Protein AF-A0A1B6PLS6-F1 (afdb_monomer_lite)

Radius of gyration: 26.19 Å; chains: 1; bounding box: 64×41×75 Å

Foldseek 3Di:
DDDPDDPPLDPDDDPPWPFDWDWDDDPNDIDTPDGDPDGPDDDDPVCCVVPCLPPLDDDVVLLVLLLVCVVVVHDLVVSLVVVQVVLPHNPSRSHDSVVSVVSSVVSVVVVVVCVVVVVVVVLVVVCVVDVVRDDDFDADPVRHGDDD

Structure (mmCIF, N/CA/C/O backbone):
data_AF-A0A1B6PLS6-F1
#
_entry.id   AF-A0A1B6PLS6-F1
#
loop_
_atom_site.group_PDB
_atom_site.id
_atom_site.type_symbol
_atom_site.label_atom_id
_atom_site.label_alt_id
_atom_site.label_comp_id
_atom_site.label_asym_id
_atom_site.label_entity_id
_atom_site.label_seq_id
_atom_site.pdbx_PDB_ins_code
_atom_site.Cartn_x
_atom_site.Cartn_y
_atom_site.Cartn_z
_atom_site.occupancy
_atom_site.B_iso_or_equiv
_atom_site.auth_seq_id
_atom_site.auth_comp_id
_atom_site.auth_asym_id
_atom_site.auth_atom_id
_atom_site.pdbx_PDB_model_num
ATOM 1 N N . LYS A 1 1 ? 8.571 8.170 24.079 1.00 39.25 1 LYS A N 1
ATOM 2 C CA . LYS A 1 1 ? 9.400 7.358 23.147 1.00 39.25 1 LYS A CA 1
ATOM 3 C C . LYS A 1 1 ? 9.900 8.264 22.025 1.00 39.25 1 LYS A C 1
ATOM 5 O O . LYS A 1 1 ? 9.085 8.710 21.227 1.00 39.25 1 LYS A O 1
ATOM 10 N N . GLY A 1 2 ? 11.194 8.598 22.011 1.00 47.12 2 GLY A N 1
ATOM 11 C CA . GLY A 1 2 ? 11.788 9.436 20.965 1.00 47.12 2 GLY A CA 1
ATOM 12 C C . GLY A 1 2 ? 11.699 8.760 19.596 1.00 47.12 2 GLY A C 1
ATOM 13 O O . GLY A 1 2 ? 11.834 7.539 19.494 1.00 47.12 2 GLY A O 1
ATOM 14 N N . LYS A 1 3 ? 11.424 9.536 18.544 1.00 49.56 3 LYS A N 1
ATOM 15 C CA . LYS A 1 3 ? 11.499 9.041 17.164 1.00 49.56 3 LYS A CA 1
ATOM 16 C C . LYS A 1 3 ? 12.958 8.658 16.902 1.00 49.56 3 LYS A C 1
ATOM 18 O O . LYS A 1 3 ? 13.820 9.528 16.916 1.00 49.56 3 LYS A O 1
ATOM 23 N N . GLY A 1 4 ? 13.223 7.365 16.706 1.00 58.75 4 GLY A N 1
ATOM 24 C CA . GLY A 1 4 ? 14.551 6.877 16.336 1.00 58.75 4 GLY A CA 1
ATOM 25 C C . GLY A 1 4 ? 15.065 7.531 15.044 1.00 58.75 4 GLY A C 1
ATOM 26 O O . GLY A 1 4 ? 14.277 8.127 14.298 1.00 58.75 4 GLY A O 1
ATOM 27 N N . PRO A 1 5 ? 16.375 7.433 14.765 1.00 62.56 5 PRO A N 1
ATOM 28 C CA . PRO A 1 5 ? 16.988 8.081 13.613 1.00 62.56 5 PRO A CA 1
ATOM 29 C C . PRO A 1 5 ? 16.261 7.701 12.318 1.00 62.56 5 PRO A C 1
ATOM 31 O O . PRO A 1 5 ? 15.971 6.529 12.056 1.00 62.56 5 PRO A O 1
ATOM 34 N N . LYS A 1 6 ? 15.933 8.711 11.500 1.00 58.19 6 LYS A N 1
ATOM 35 C CA . LYS A 1 6 ? 15.284 8.503 10.200 1.00 58.19 6 LYS A CA 1
ATOM 36 C C . LYS A 1 6 ? 16.216 7.663 9.322 1.00 58.19 6 LYS A C 1
ATOM 38 O O . LYS A 1 6 ? 17.291 8.114 8.939 1.00 58.19 6 LYS A O 1
ATOM 43 N N . ARG A 1 7 ? 15.796 6.440 8.988 1.00 56.34 7 ARG A N 1
ATOM 44 C CA . ARG A 1 7 ? 16.485 5.564 8.028 1.00 56.34 7 ARG A CA 1
ATOM 45 C C . ARG A 1 7 ? 16.724 6.312 6.705 1.00 56.34 7 ARG A C 1
ATOM 47 O O . ARG A 1 7 ? 15.754 6.673 6.037 1.00 56.34 7 ARG A O 1
ATOM 54 N N . LYS A 1 8 ? 17.987 6.481 6.289 1.00 53.56 8 LYS A N 1
ATOM 55 C CA . LYS A 1 8 ? 18.371 6.978 4.951 1.00 53.56 8 LYS A CA 1
ATOM 56 C C . LYS A 1 8 ? 18.019 5.919 3.896 1.00 53.56 8 LYS A C 1
ATOM 58 O O . LYS A 1 8 ? 18.856 5.115 3.518 1.00 53.56 8 LYS A O 1
ATOM 63 N N . THR A 1 9 ? 16.755 5.849 3.486 1.00 53.88 9 THR A N 1
ATOM 64 C CA . THR A 1 9 ? 16.234 4.769 2.616 1.00 53.88 9 THR A CA 1
ATOM 65 C C . THR A 1 9 ? 15.958 5.201 1.175 1.00 53.88 9 THR A C 1
ATOM 67 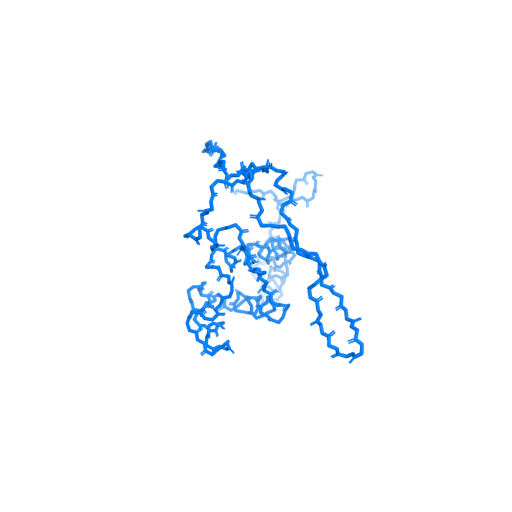O O . THR A 1 9 ? 15.423 4.408 0.416 1.00 53.88 9 THR A O 1
ATOM 70 N N . ASN A 1 10 ? 16.341 6.422 0.780 1.00 53.69 10 ASN A N 1
ATOM 71 C CA . ASN A 1 10 ? 16.003 6.999 -0.531 1.00 53.69 10 ASN A CA 1
ATOM 72 C C . ASN A 1 10 ? 17.101 7.908 -1.125 1.00 53.69 10 ASN A C 1
ATOM 74 O O . ASN A 1 10 ? 16.795 8.797 -1.913 1.00 53.69 10 ASN A O 1
ATOM 78 N N . ILE A 1 11 ? 18.376 7.736 -0.758 1.00 58.69 11 ILE A N 1
ATOM 79 C CA . ILE A 1 11 ? 19.452 8.488 -1.426 1.00 58.69 11 ILE A CA 1
ATOM 80 C C . ILE A 1 11 ? 19.850 7.698 -2.671 1.00 58.69 11 ILE A C 1
ATOM 82 O O . ILE A 1 11 ? 20.613 6.741 -2.597 1.00 58.69 11 ILE A O 1
ATOM 86 N N . GLN A 1 12 ? 19.256 8.066 -3.801 1.00 62.28 12 GLN A N 1
ATOM 87 C CA . GLN A 1 12 ? 19.667 7.610 -5.124 1.00 62.28 12 GLN A CA 1
ATOM 88 C C . GLN A 1 12 ? 20.649 8.652 -5.665 1.00 62.28 12 GLN A C 1
ATOM 90 O O . GLN A 1 12 ? 20.254 9.787 -5.930 1.00 62.28 12 GLN A O 1
ATOM 95 N N . VAL A 1 13 ? 21.928 8.293 -5.780 1.00 69.25 13 VAL A N 1
ATOM 96 C CA . VAL A 1 13 ? 22.930 9.156 -6.417 1.00 69.25 13 VAL A CA 1
ATOM 97 C C . VAL A 1 13 ? 22.814 8.947 -7.922 1.00 69.25 13 VAL A C 1
ATOM 99 O O . VAL A 1 13 ? 22.993 7.833 -8.407 1.00 69.25 13 VAL A O 1
ATOM 102 N N . LYS A 1 14 ? 22.454 10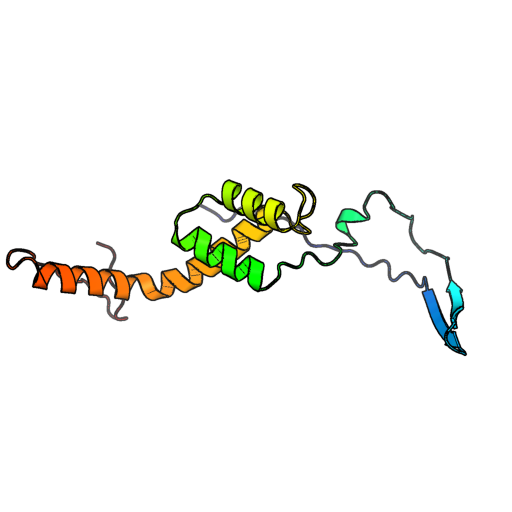.000 -8.658 1.00 73.19 14 LYS A N 1
ATOM 103 C CA . LYS A 1 14 ? 22.391 9.955 -10.121 1.00 73.19 14 LYS A CA 1
ATOM 104 C C . LYS A 1 14 ? 23.798 10.160 -10.682 1.00 73.19 14 LYS A C 1
ATOM 106 O O . LYS A 1 14 ? 24.441 11.147 -10.348 1.00 73.19 14 LYS A O 1
ATOM 111 N N . SER A 1 15 ? 24.243 9.250 -11.543 1.00 77.06 15 SER A N 1
ATOM 112 C CA . SER A 1 15 ? 25.533 9.313 -12.248 1.00 77.06 15 SER A CA 1
ATOM 113 C C . SER A 1 15 ? 25.518 10.235 -13.473 1.00 77.06 15 SER A C 1
ATOM 115 O O . SER A 1 15 ? 26.568 10.484 -14.057 1.00 77.06 15 SER A O 1
ATOM 117 N N . ASN A 1 16 ? 24.339 10.728 -13.883 1.00 80.88 16 ASN A N 1
ATOM 118 C CA . ASN A 1 16 ? 24.137 11.463 -15.139 1.00 80.88 16 ASN A CA 1
ATOM 119 C C . ASN A 1 16 ? 24.744 10.732 -16.356 1.00 80.88 16 ASN A C 1
ATOM 121 O O . ASN A 1 16 ? 25.311 11.362 -17.243 1.00 80.88 16 ASN A O 1
ATOM 125 N N . CYS A 1 17 ? 24.648 9.398 -16.373 1.00 84.12 17 CYS A N 1
ATOM 126 C CA . CYS A 1 17 ? 25.117 8.566 -17.479 1.00 84.12 17 CYS A CA 1
ATOM 127 C C . CYS A 1 17 ? 24.403 8.953 -18.786 1.00 84.12 17 CYS A C 1
ATOM 129 O O . CYS A 1 17 ? 23.178 9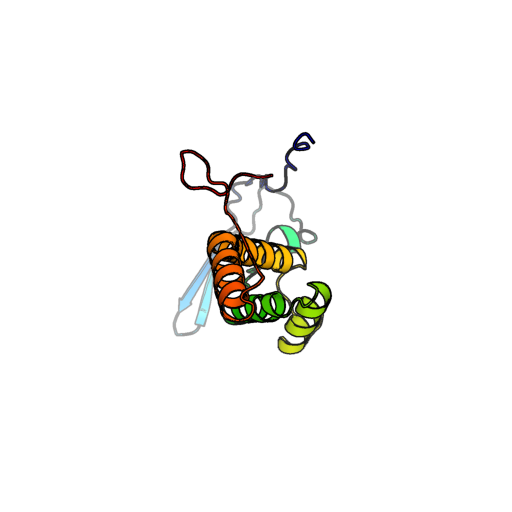.082 -18.793 1.00 84.12 17 CYS A O 1
ATOM 131 N N . LEU A 1 18 ? 25.161 9.105 -19.876 1.00 87.00 18 LEU A N 1
ATOM 132 C CA . LEU A 1 18 ? 24.663 9.546 -21.190 1.00 87.00 18 LEU A CA 1
ATOM 133 C C . LEU A 1 18 ? 24.217 8.396 -22.110 1.00 87.00 18 LEU A C 1
ATOM 135 O O . LEU A 1 18 ? 23.869 8.641 -23.262 1.00 87.00 18 LEU A O 1
ATOM 139 N N . VAL A 1 19 ? 24.200 7.165 -21.590 1.00 90.38 19 VAL A N 1
ATOM 140 C CA . VAL A 1 19 ? 23.751 5.962 -22.305 1.00 90.38 19 VAL A CA 1
ATOM 141 C C . VAL A 1 19 ? 22.376 6.198 -22.941 1.00 90.38 19 VAL A C 1
ATOM 143 O O . VAL A 1 19 ? 21.457 6.716 -22.295 1.00 90.38 19 VAL A O 1
ATOM 146 N N . LEU A 1 20 ? 22.220 5.825 -24.210 1.00 90.00 20 LEU A N 1
ATOM 147 C CA . LEU A 1 20 ? 21.035 6.156 -24.998 1.00 90.00 20 LEU A CA 1
ATOM 148 C C . LEU A 1 20 ? 20.685 5.023 -25.959 1.00 90.00 20 LEU A C 1
ATOM 150 O O . LEU A 1 20 ? 21.516 4.566 -26.732 1.00 90.00 20 LEU A O 1
ATOM 154 N N . MET A 1 21 ? 19.415 4.630 -25.979 1.00 94.44 21 MET A N 1
ATOM 155 C CA . MET A 1 21 ? 18.852 3.819 -27.054 1.00 94.44 21 MET A CA 1
ATOM 156 C C . MET A 1 21 ? 17.658 4.566 -27.639 1.00 94.44 21 MET A C 1
ATOM 158 O O . MET A 1 21 ? 16.652 4.772 -26.961 1.00 94.44 21 MET A O 1
ATOM 162 N N . GLU A 1 22 ? 17.777 4.966 -28.897 1.00 92.69 22 GLU A N 1
ATOM 163 C CA . GLU A 1 22 ? 16.715 5.606 -29.661 1.00 92.69 22 GLU A CA 1
ATOM 164 C C . GLU A 1 22 ? 16.115 4.587 -30.624 1.00 92.69 22 GLU A C 1
ATOM 166 O O . GLU A 1 22 ? 16.818 3.994 -31.447 1.00 92.69 22 GLU A O 1
ATOM 171 N N . VAL A 1 23 ? 14.806 4.379 -30.516 1.00 95.19 23 VAL A N 1
ATOM 172 C CA . VAL A 1 23 ? 14.064 3.442 -31.359 1.00 95.19 23 VAL A CA 1
ATOM 173 C C . VAL A 1 23 ? 12.985 4.217 -32.101 1.00 95.19 23 VAL A C 1
ATOM 175 O O . VAL A 1 23 ? 12.245 4.990 -31.494 1.00 95.19 23 VAL A O 1
ATOM 178 N N . LYS A 1 24 ? 12.889 4.001 -33.412 1.00 94.75 24 LYS A N 1
ATOM 179 C CA . LYS A 1 24 ? 11.907 4.633 -34.293 1.00 94.75 24 LYS A CA 1
ATOM 180 C C . LYS A 1 24 ? 11.123 3.564 -35.036 1.00 94.75 24 LYS A C 1
ATOM 182 O O . LYS A 1 24 ? 11.674 2.539 -35.439 1.00 94.75 24 LYS A O 1
ATOM 187 N N . GLU A 1 25 ? 9.839 3.814 -35.227 1.00 95.38 25 GLU A N 1
ATOM 188 C CA . GLU A 1 25 ? 8.990 2.978 -36.061 1.00 95.38 25 GLU A CA 1
ATOM 189 C C . GLU A 1 25 ? 9.056 3.453 -37.516 1.00 95.38 25 GLU A C 1
ATOM 191 O O . GLU A 1 25 ? 8.797 4.618 -37.821 1.00 95.38 25 GLU A O 1
ATOM 196 N N . GLU A 1 26 ? 9.411 2.547 -38.424 1.00 93.62 26 GLU A N 1
ATOM 197 C CA . GLU A 1 26 ? 9.384 2.782 -39.865 1.00 93.62 26 GLU A CA 1
ATOM 198 C C . GLU A 1 26 ? 8.707 1.605 -40.561 1.00 93.62 26 GLU A C 1
ATOM 200 O O . GLU A 1 26 ? 9.149 0.460 -40.442 1.00 93.62 26 GLU A O 1
ATOM 205 N N . ASN A 1 27 ? 7.639 1.887 -41.313 1.00 91.12 27 ASN A N 1
ATOM 206 C CA . ASN A 1 27 ? 6.858 0.891 -42.054 1.00 91.12 27 ASN A CA 1
ATOM 207 C C . ASN A 1 27 ? 6.364 -0.272 -41.170 1.00 91.12 27 ASN A C 1
ATOM 209 O O . ASN A 1 27 ? 6.478 -1.439 -41.547 1.00 91.12 27 ASN A O 1
ATOM 213 N N . GLY A 1 28 ? 5.870 0.040 -39.965 1.00 91.38 28 GLY A N 1
ATOM 214 C CA . GLY A 1 28 ? 5.372 -0.951 -39.003 1.00 91.38 28 GLY A CA 1
ATOM 215 C C . GLY A 1 28 ? 6.459 -1.821 -38.363 1.00 91.38 28 GLY A C 1
ATOM 216 O O . GLY A 1 28 ? 6.152 -2.820 -37.713 1.00 91.38 28 GLY A O 1
ATOM 217 N N . LYS A 1 29 ? 7.741 -1.486 -38.563 1.00 93.50 29 LYS A N 1
ATOM 218 C CA . LYS A 1 29 ? 8.877 -2.168 -37.938 1.00 93.50 29 LYS A CA 1
ATOM 219 C C . LYS A 1 29 ? 9.621 -1.202 -37.029 1.00 93.50 29 LYS A C 1
ATOM 221 O O . LYS A 1 29 ? 10.024 -0.119 -37.448 1.00 93.50 29 LYS A O 1
ATOM 226 N N . TRP A 1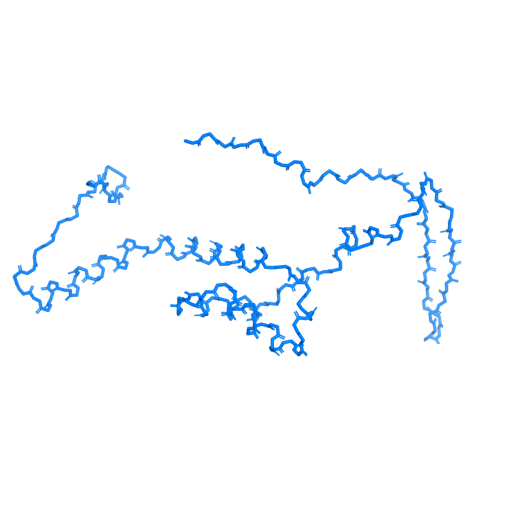 30 ? 9.854 -1.629 -35.796 1.00 95.12 30 TRP A N 1
ATOM 227 C CA . TRP A 1 30 ? 10.703 -0.911 -34.855 1.00 95.12 30 TRP A CA 1
ATOM 228 C C . TRP A 1 30 ? 12.171 -1.121 -35.219 1.00 95.12 30 TRP A C 1
ATOM 230 O O . TRP A 1 30 ? 12.630 -2.258 -35.343 1.00 95.12 30 TRP A O 1
ATOM 240 N N . LYS A 1 31 ? 12.909 -0.025 -35.390 1.00 93.00 31 LYS A N 1
ATOM 241 C CA . LYS A 1 31 ? 14.349 -0.027 -35.653 1.00 93.00 31 LYS A CA 1
ATOM 242 C C . LYS A 1 31 ? 15.068 0.803 -34.603 1.00 93.00 31 LYS A C 1
ATOM 244 O O . LYS A 1 31 ? 14.601 1.875 -34.227 1.00 93.00 31 LYS A O 1
ATOM 249 N N . VAL A 1 32 ? 16.228 0.328 -34.168 1.00 93.88 32 VAL A N 1
ATOM 250 C CA . VAL A 1 32 ? 17.147 1.118 -33.343 1.00 93.88 32 VAL A CA 1
ATOM 251 C C . VAL A 1 32 ? 17.891 2.080 -34.268 1.00 93.88 32 VAL A C 1
ATOM 253 O O . VAL A 1 32 ? 18.564 1.635 -35.194 1.00 93.88 32 VAL A O 1
ATOM 256 N N . VAL A 1 33 ? 17.730 3.385 -34.053 1.00 93.44 33 VAL A N 1
ATOM 257 C CA . VAL A 1 33 ? 18.321 4.443 -34.897 1.00 93.44 33 VAL A CA 1
ATOM 258 C C . VAL A 1 33 ? 19.606 4.986 -34.281 1.00 93.44 33 VAL A C 1
ATOM 260 O O . VAL A 1 33 ? 20.530 5.360 -34.998 1.00 93.44 33 VAL A O 1
ATOM 263 N N . ARG A 1 34 ? 19.693 4.980 -32.948 1.00 92.00 34 ARG A N 1
ATOM 264 C CA . ARG A 1 34 ? 20.891 5.371 -32.207 1.00 92.00 34 ARG A CA 1
ATOM 265 C C . ARG A 1 34 ? 21.067 4.464 -31.002 1.00 92.00 34 ARG A C 1
ATOM 267 O O . ARG A 1 34 ? 20.110 4.202 -30.277 1.00 92.00 34 ARG A O 1
ATOM 274 N N . LEU A 1 35 ? 22.293 4.001 -30.795 1.00 92.31 35 LEU A N 1
ATOM 275 C CA . LEU A 1 35 ? 22.660 3.180 -29.652 1.00 92.31 35 LEU A CA 1
ATOM 276 C C . LEU A 1 35 ? 24.013 3.643 -29.119 1.00 92.31 35 LEU A C 1
ATOM 278 O O . LEU A 1 35 ? 25.022 3.529 -29.805 1.00 92.31 35 LEU A O 1
ATOM 282 N N . ASP A 1 36 ? 24.001 4.165 -27.903 1.00 90.12 36 ASP A N 1
ATOM 283 C CA . ASP A 1 36 ? 25.175 4.493 -27.112 1.00 90.12 36 ASP A CA 1
ATOM 284 C C . ASP A 1 36 ? 25.166 3.588 -25.879 1.00 90.12 36 ASP A C 1
ATOM 286 O O . ASP A 1 36 ? 24.203 3.606 -25.108 1.00 90.12 36 ASP A O 1
ATOM 290 N N . LEU A 1 37 ? 26.196 2.751 -25.756 1.00 89.19 37 LEU A N 1
ATOM 291 C CA . LEU A 1 37 ? 26.378 1.782 -24.673 1.00 89.19 37 LEU A CA 1
ATOM 292 C C . LEU A 1 37 ? 27.505 2.193 -23.720 1.00 89.19 37 LEU A C 1
ATOM 294 O O . LEU A 1 37 ? 27.843 1.415 -22.828 1.00 89.19 37 LEU A O 1
ATOM 298 N N . ASP A 1 38 ? 28.112 3.367 -23.915 1.00 90.31 38 ASP A N 1
ATOM 299 C CA . ASP A 1 38 ? 29.190 3.815 -23.048 1.00 90.31 38 ASP A CA 1
ATOM 300 C C . ASP A 1 38 ? 28.630 4.301 -21.706 1.00 90.31 38 ASP A C 1
ATOM 302 O O . ASP A 1 38 ? 27.687 5.099 -21.623 1.00 90.31 38 ASP A O 1
ATOM 306 N N . HIS A 1 39 ? 29.203 3.776 -20.629 1.00 87.31 39 HIS A N 1
ATOM 307 C CA . HIS A 1 39 ? 28.754 4.033 -19.271 1.00 87.31 39 HIS A CA 1
ATOM 308 C C . HIS A 1 39 ? 29.858 4.719 -18.478 1.00 87.31 39 HIS A C 1
ATOM 310 O O . HIS A 1 39 ? 30.982 4.239 -18.400 1.00 87.31 39 HIS A O 1
ATOM 316 N N . ASN A 1 40 ? 29.509 5.796 -17.774 1.00 88.69 40 ASN A N 1
ATOM 317 C CA . ASN A 1 40 ? 30.432 6.482 -16.866 1.00 88.69 40 ASN A CA 1
ATOM 318 C C . ASN A 1 40 ? 30.487 5.853 -15.456 1.00 88.69 40 ASN A C 1
ATOM 320 O O . ASN A 1 40 ? 30.981 6.472 -14.514 1.00 88.69 40 ASN A O 1
ATOM 324 N N . HIS A 1 41 ? 29.938 4.648 -15.289 1.00 84.25 41 HIS A N 1
ATOM 325 C CA . HIS A 1 41 ? 29.894 3.904 -14.035 1.00 84.25 41 HIS A CA 1
ATOM 326 C C . HIS A 1 41 ? 29.864 2.394 -14.296 1.00 84.25 41 HIS A C 1
ATOM 328 O O . HIS A 1 41 ? 29.439 1.941 -15.357 1.00 84.25 41 HIS A O 1
ATOM 334 N N . GLU A 1 42 ? 30.244 1.604 -13.294 1.00 82.69 42 GLU A N 1
ATOM 335 C CA . GLU A 1 42 ? 30.170 0.145 -13.370 1.00 82.69 42 GLU A CA 1
ATOM 336 C C . GLU A 1 42 ? 28.710 -0.345 -13.453 1.00 82.69 42 GLU A C 1
ATOM 338 O O . GLU A 1 42 ? 27.790 0.242 -12.864 1.00 82.69 42 GLU A O 1
ATOM 343 N N . LEU A 1 43 ? 28.482 -1.419 -14.211 1.00 81.12 43 LEU A N 1
ATOM 344 C CA . LEU A 1 43 ? 27.169 -2.041 -14.355 1.00 81.12 43 LEU A CA 1
ATOM 345 C C . LEU A 1 43 ? 26.896 -2.962 -13.163 1.00 81.12 43 LEU A C 1
ATOM 347 O O . LEU A 1 43 ? 27.670 -3.867 -12.880 1.00 81.12 43 LEU A O 1
ATOM 351 N N . SER A 1 44 ? 25.759 -2.772 -12.489 1.00 71.88 44 SER A N 1
ATOM 352 C CA . SER A 1 44 ? 25.331 -3.615 -11.362 1.00 71.88 44 SER A CA 1
ATOM 353 C C . SER A 1 44 ? 24.032 -4.368 -11.696 1.00 71.88 44 SER A C 1
ATOM 355 O O . SER A 1 44 ? 22.941 -3.943 -11.294 1.00 71.88 44 SER A O 1
ATOM 357 N N . PRO A 1 45 ? 24.106 -5.472 -12.465 1.00 66.88 45 PRO A N 1
ATOM 358 C CA . PRO A 1 45 ? 22.932 -6.263 -12.842 1.00 66.88 45 PRO A CA 1
ATOM 359 C C . PRO A 1 45 ? 22.245 -6.925 -11.636 1.00 66.88 45 PRO A C 1
ATOM 361 O O . PRO A 1 45 ? 21.020 -7.063 -11.631 1.00 66.88 45 PRO A O 1
ATOM 364 N N . ASP A 1 46 ? 22.986 -7.239 -10.571 1.00 61.22 46 ASP A N 1
ATOM 365 C CA . ASP A 1 46 ? 22.447 -7.886 -9.365 1.00 61.22 46 ASP A CA 1
ATOM 366 C C . ASP A 1 46 ? 21.500 -6.980 -8.565 1.00 61.22 46 ASP A C 1
ATOM 368 O O . ASP A 1 46 ? 20.598 -7.449 -7.864 1.00 61.22 46 ASP A O 1
ATOM 372 N N . ASN A 1 47 ? 21.644 -5.657 -8.704 1.00 56.31 47 ASN A N 1
ATOM 373 C CA . ASN A 1 47 ? 20.827 -4.681 -7.985 1.00 56.31 47 ASN A CA 1
ATOM 374 C C . ASN A 1 47 ? 19.595 -4.209 -8.783 1.00 56.31 47 ASN A C 1
ATOM 376 O O . ASN A 1 47 ? 18.881 -3.284 -8.369 1.00 56.31 47 ASN A O 1
ATOM 380 N N . ARG A 1 48 ? 19.302 -4.866 -9.918 1.00 52.41 48 ARG A N 1
ATOM 381 C CA . ARG A 1 48 ? 18.201 -4.513 -10.831 1.00 52.41 48 ARG A CA 1
ATOM 382 C C . ARG A 1 48 ? 16.850 -4.439 -10.116 1.00 52.41 48 ARG A C 1
ATOM 384 O O . ARG A 1 48 ? 16.080 -3.518 -10.365 1.00 52.41 48 ARG A O 1
ATOM 391 N N . ASN A 1 49 ? 16.610 -5.333 -9.156 1.00 51.81 49 ASN A N 1
ATOM 392 C CA . ASN A 1 49 ? 15.361 -5.403 -8.386 1.00 51.81 49 ASN A CA 1
ATOM 393 C C . ASN A 1 49 ? 15.163 -4.241 -7.389 1.00 51.81 49 ASN A C 1
ATOM 395 O O . ASN A 1 49 ? 14.045 -4.030 -6.906 1.00 51.81 49 ASN A O 1
ATOM 399 N N . GLN A 1 50 ? 16.225 -3.503 -7.039 1.00 53.66 50 GLN A N 1
ATOM 400 C CA . GLN A 1 50 ? 16.138 -2.343 -6.143 1.00 53.66 50 GLN A CA 1
ATOM 401 C C . GLN A 1 50 ? 15.938 -1.032 -6.909 1.00 53.66 50 GLN A C 1
ATOM 403 O O . GLN A 1 50 ? 15.118 -0.214 -6.488 1.00 53.66 50 GLN A O 1
ATOM 408 N N . LEU A 1 51 ? 16.658 -0.855 -8.023 1.00 51.84 51 LEU A N 1
ATOM 409 C CA . LEU A 1 51 ? 16.695 0.389 -8.805 1.00 51.84 51 LEU A CA 1
ATOM 410 C C . LEU A 1 51 ? 15.584 0.441 -9.857 1.00 51.84 51 LEU A C 1
ATOM 412 O O . LEU A 1 51 ? 14.841 1.418 -9.943 1.00 51.84 51 LEU A O 1
ATOM 416 N N . PHE A 1 52 ? 15.381 -0.660 -10.580 1.00 50.56 52 PHE A N 1
ATOM 417 C CA . PHE A 1 52 ? 14.224 -0.849 -11.443 1.00 50.56 52 PHE A CA 1
ATOM 418 C C . PHE A 1 52 ? 13.143 -1.508 -10.607 1.00 50.56 52 PHE A C 1
ATOM 420 O O . PHE A 1 52 ? 12.819 -2.685 -10.752 1.00 50.56 52 PHE A O 1
ATOM 427 N N . SER A 1 53 ? 12.581 -0.727 -9.687 1.00 51.22 53 SER A N 1
ATOM 428 C CA . SER A 1 53 ? 11.299 -1.044 -9.075 1.00 51.22 53 SER A CA 1
ATOM 429 C C . SER A 1 53 ? 10.236 -1.006 -10.178 1.00 51.22 53 SER A C 1
ATOM 431 O O . SER A 1 53 ? 9.449 -0.061 -10.239 1.00 51.22 53 SER A O 1
ATOM 433 N N . GLY A 1 54 ? 10.239 -2.016 -11.059 1.00 51.44 54 GLY A N 1
ATOM 434 C CA . GLY A 1 54 ? 9.174 -2.302 -12.007 1.00 51.44 54 GLY A CA 1
ATOM 435 C C . GLY A 1 54 ? 7.870 -2.097 -11.265 1.00 51.44 54 GLY A C 1
ATOM 436 O O . GLY A 1 54 ? 7.734 -2.570 -10.136 1.00 51.44 54 GLY A O 1
ATOM 437 N N . ARG A 1 55 ? 7.038 -1.219 -11.832 1.00 53.66 55 ARG A N 1
ATOM 438 C CA . ARG A 1 55 ? 5.895 -0.559 -11.197 1.00 53.66 55 ARG A CA 1
ATOM 439 C C . ARG A 1 55 ? 5.338 -1.426 -10.056 1.00 53.66 55 ARG A C 1
ATOM 441 O O . ARG A 1 55 ? 4.675 -2.427 -10.300 1.00 53.66 55 ARG A O 1
ATOM 448 N N . LYS A 1 56 ? 5.630 -1.066 -8.802 1.00 60.16 56 LYS A N 1
ATOM 449 C CA . LYS A 1 56 ? 5.003 -1.686 -7.622 1.00 60.16 56 LYS A CA 1
ATOM 450 C C . LYS A 1 56 ? 3.578 -1.151 -7.540 1.00 60.16 56 LYS A C 1
ATOM 452 O O . LYS A 1 56 ? 3.277 -0.327 -6.678 1.00 60.16 56 LYS A O 1
ATOM 457 N N . TYR A 1 57 ? 2.743 -1.501 -8.515 1.00 68.75 57 TYR A N 1
ATOM 458 C CA . TYR A 1 57 ? 1.381 -1.003 -8.603 1.00 68.75 57 TYR A CA 1
ATOM 459 C C . TYR A 1 57 ? 0.451 -1.981 -7.903 1.00 68.75 57 TYR A C 1
ATOM 461 O O . TYR A 1 57 ? 0.474 -3.183 -8.144 1.00 68.75 57 TYR A O 1
ATOM 469 N N . MET A 1 58 ? -0.353 -1.432 -7.006 1.00 82.19 58 MET A N 1
ATOM 470 C CA . MET A 1 58 ? -1.541 -2.089 -6.500 1.00 82.19 58 MET A CA 1
ATOM 471 C C . MET A 1 58 ? -2.713 -1.475 -7.249 1.00 82.19 58 MET A C 1
ATOM 473 O O . MET A 1 58 ? -2.875 -0.251 -7.243 1.00 82.19 58 MET A O 1
ATOM 477 N N . THR A 1 59 ? -3.478 -2.315 -7.929 1.00 85.44 59 THR A N 1
ATOM 478 C CA . THR A 1 59 ? -4.683 -1.893 -8.644 1.00 85.44 59 THR A CA 1
ATOM 479 C C . THR A 1 59 ? -5.740 -1.403 -7.665 1.00 85.44 59 THR A C 1
ATOM 481 O O . THR A 1 59 ? -5.748 -1.782 -6.491 1.00 85.44 59 THR A O 1
ATOM 484 N N . ASP A 1 60 ? -6.658 -0.567 -8.139 1.00 86.12 60 ASP A N 1
ATOM 485 C CA . ASP A 1 60 ? -7.723 -0.042 -7.283 1.00 86.12 60 ASP A CA 1
ATOM 486 C C . ASP A 1 60 ? -8.672 -1.146 -6.800 1.00 86.12 60 ASP A C 1
ATOM 488 O O . ASP A 1 60 ? -9.144 -1.093 -5.667 1.00 86.12 60 ASP A O 1
ATOM 492 N N . MET A 1 61 ? -8.840 -2.214 -7.587 1.00 87.50 61 MET A N 1
ATOM 493 C CA . MET A 1 61 ? -9.558 -3.420 -7.167 1.00 87.50 61 MET A CA 1
ATOM 494 C C . MET A 1 61 ? -8.875 -4.115 -5.977 1.00 87.50 61 MET A C 1
ATOM 496 O O . MET A 1 61 ? -9.538 -4.465 -5.004 1.00 87.50 61 MET A O 1
ATOM 500 N N . GLU A 1 62 ? -7.547 -4.265 -5.999 1.00 89.12 62 GLU A N 1
ATOM 501 C CA . GLU A 1 62 ? -6.800 -4.843 -4.871 1.00 89.12 62 GLU A CA 1
ATOM 502 C C . GLU A 1 62 ? -6.884 -3.955 -3.621 1.00 89.12 62 GLU A C 1
ATOM 504 O O . GLU A 1 62 ? -7.042 -4.468 -2.512 1.00 89.12 62 GLU A O 1
ATOM 509 N N . LYS A 1 63 ? -6.849 -2.623 -3.776 1.00 90.56 63 LYS A N 1
ATOM 510 C CA . LYS A 1 63 ? -7.055 -1.684 -2.657 1.00 90.56 63 LYS A CA 1
ATOM 511 C C . LYS A 1 63 ? -8.461 -1.806 -2.069 1.00 90.56 63 LYS A C 1
ATOM 513 O O . LYS A 1 63 ? -8.605 -1.852 -0.846 1.00 90.56 63 LYS A O 1
ATOM 518 N N . ALA A 1 64 ? -9.485 -1.890 -2.921 1.00 91.56 64 ALA A N 1
ATOM 519 C CA . ALA A 1 64 ? -10.866 -2.100 -2.497 1.00 91.56 64 ALA A CA 1
ATOM 520 C C . ALA A 1 64 ? -11.007 -3.425 -1.735 1.00 91.56 64 ALA A C 1
ATOM 522 O O . ALA A 1 64 ? -11.613 -3.468 -0.666 1.00 91.56 64 ALA A O 1
ATOM 523 N N . MET A 1 65 ? -10.349 -4.483 -2.210 1.00 92.88 65 MET A N 1
ATOM 524 C CA . MET A 1 65 ? -10.351 -5.771 -1.526 1.00 92.88 65 MET A CA 1
ATOM 525 C C . MET A 1 65 ? -9.660 -5.710 -0.160 1.00 92.88 65 MET A C 1
ATOM 527 O O . MET A 1 65 ? -10.192 -6.230 0.821 1.00 92.88 65 MET A O 1
ATOM 531 N N . ILE A 1 66 ? -8.520 -5.020 -0.050 1.00 92.88 66 ILE A N 1
ATOM 532 C CA . ILE A 1 66 ? -7.859 -4.783 1.244 1.00 92.88 66 ILE A CA 1
ATOM 533 C C . ILE A 1 66 ? -8.788 -4.025 2.198 1.00 92.88 66 ILE A C 1
ATOM 535 O O . ILE A 1 66 ? -8.827 -4.360 3.382 1.00 92.88 66 ILE A O 1
ATOM 539 N N . ARG A 1 67 ? -9.557 -3.041 1.709 1.00 93.00 67 ARG A N 1
ATOM 540 C CA . ARG A 1 67 ? -10.547 -2.304 2.513 1.00 93.00 67 ARG A CA 1
ATOM 541 C C . ARG A 1 67 ? -11.609 -3.240 3.083 1.00 93.00 67 ARG A C 1
ATOM 543 O O . ARG A 1 67 ? -11.817 -3.234 4.296 1.00 93.00 67 ARG A O 1
ATOM 550 N N . THR A 1 68 ? -12.204 -4.085 2.245 1.00 93.75 68 THR A N 1
ATOM 551 C CA . THR A 1 68 ? -13.216 -5.065 2.664 1.00 93.75 68 THR A CA 1
ATOM 552 C C . THR A 1 68 ? -12.652 -6.070 3.665 1.00 93.75 68 THR A C 1
ATOM 554 O O . THR A 1 68 ? -13.236 -6.288 4.726 1.00 93.75 68 THR A O 1
ATOM 557 N N . LEU A 1 69 ? -11.482 -6.647 3.382 1.00 94.12 69 LEU A N 1
ATOM 558 C CA . LEU A 1 69 ? -10.834 -7.605 4.280 1.00 94.12 69 LEU A CA 1
ATOM 559 C C . LEU A 1 69 ? -10.456 -6.959 5.621 1.00 94.12 69 LEU A C 1
ATOM 561 O O . LEU A 1 69 ? -10.538 -7.604 6.663 1.00 94.12 69 LEU A O 1
ATOM 565 N N . ASN A 1 70 ? -10.066 -5.681 5.618 1.00 92.06 70 ASN A N 1
ATOM 566 C CA . ASN A 1 70 ? -9.728 -4.956 6.840 1.00 92.06 70 ASN A CA 1
ATOM 567 C C . ASN A 1 70 ? -10.970 -4.665 7.687 1.00 92.06 70 ASN A C 1
ATOM 569 O O . ASN A 1 70 ? -10.892 -4.794 8.905 1.00 92.06 70 ASN A O 1
ATOM 573 N N . GLY A 1 71 ? -12.101 -4.335 7.053 1.00 87.75 71 GLY A N 1
ATOM 574 C CA . GLY A 1 71 ? -13.393 -4.188 7.732 1.00 87.75 71 GLY A CA 1
ATOM 575 C C . GLY A 1 71 ? -13.908 -5.488 8.361 1.00 87.75 71 GLY A C 1
ATOM 576 O O . GLY A 1 71 ? -14.632 -5.436 9.343 1.00 87.75 71 GLY A O 1
ATOM 577 N N . ASN A 1 72 ? -13.477 -6.646 7.848 1.00 90.38 72 ASN A N 1
ATOM 578 C CA . ASN A 1 72 ? -13.765 -7.971 8.412 1.00 90.38 72 ASN A CA 1
ATOM 579 C C . ASN A 1 72 ? -12.666 -8.472 9.371 1.00 90.38 72 ASN A C 1
ATOM 581 O O . ASN A 1 72 ? -12.555 -9.668 9.630 1.00 90.38 72 ASN A O 1
ATOM 585 N N . ASN A 1 73 ? -11.798 -7.579 9.859 1.00 88.69 73 ASN A N 1
ATOM 586 C CA . ASN A 1 73 ? -10.719 -7.888 10.802 1.00 88.69 73 ASN A CA 1
ATOM 587 C C . ASN A 1 73 ? -9.745 -8.990 10.330 1.00 88.69 73 ASN A C 1
ATOM 589 O O . ASN A 1 73 ? -9.048 -9.605 11.141 1.00 88.69 73 ASN A O 1
ATOM 593 N N . ILE A 1 74 ? -9.630 -9.213 9.017 1.00 92.44 74 ILE A N 1
ATOM 594 C CA . ILE A 1 74 ? -8.745 -10.239 8.468 1.00 92.44 74 ILE A CA 1
ATOM 595 C C . ILE A 1 74 ? -7.275 -9.828 8.683 1.00 92.44 74 ILE A C 1
ATOM 597 O O . ILE A 1 74 ? -6.880 -8.700 8.369 1.00 92.44 74 ILE A O 1
ATOM 601 N N . PRO A 1 75 ? -6.408 -10.720 9.198 1.00 91.81 75 PRO A N 1
ATOM 602 C CA . PRO A 1 75 ? -4.992 -10.414 9.363 1.00 91.81 75 PRO A CA 1
ATOM 603 C C . PRO A 1 75 ? -4.296 -10.150 8.024 1.00 91.81 75 PRO A C 1
ATOM 605 O O . PRO A 1 75 ? -4.545 -10.830 7.030 1.00 91.81 75 PRO A O 1
ATOM 608 N N . THR A 1 76 ? -3.317 -9.240 8.010 1.00 90.06 76 THR A N 1
ATOM 609 C CA . THR A 1 76 ? -2.567 -8.881 6.791 1.00 90.06 76 THR A CA 1
ATOM 610 C C . THR A 1 76 ? -1.908 -10.080 6.101 1.00 90.06 76 THR A C 1
ATOM 612 O O . THR A 1 76 ? -1.827 -10.103 4.878 1.00 90.06 76 THR A O 1
ATOM 615 N N . ARG A 1 77 ? -1.480 -11.100 6.857 1.00 89.94 77 ARG A N 1
ATOM 616 C CA . ARG A 1 77 ? -0.919 -12.336 6.283 1.00 89.94 77 ARG A CA 1
ATOM 617 C C . ARG A 1 77 ? -1.936 -13.072 5.395 1.00 89.94 77 ARG A C 1
ATOM 619 O O . ARG A 1 77 ? -1.588 -13.511 4.307 1.00 89.94 77 ARG A O 1
ATOM 626 N N . ASN A 1 78 ? -3.196 -13.135 5.833 1.00 91.19 78 ASN A N 1
ATOM 627 C CA . ASN A 1 78 ? -4.272 -13.805 5.110 1.00 91.19 78 ASN A CA 1
ATOM 628 C C . ASN A 1 78 ? -4.693 -12.962 3.900 1.00 91.19 78 ASN A C 1
ATOM 630 O O . ASN A 1 78 ? -4.921 -13.509 2.830 1.00 91.19 78 ASN A O 1
ATOM 634 N N . MET A 1 79 ? -4.712 -11.630 4.035 1.00 92.06 79 MET A N 1
ATOM 635 C CA . MET A 1 79 ? -4.954 -10.725 2.902 1.00 92.06 79 MET A CA 1
ATOM 636 C C . MET A 1 79 ? -3.945 -10.946 1.774 1.00 92.06 79 MET A C 1
ATOM 638 O O . MET A 1 79 ? -4.330 -11.009 0.615 1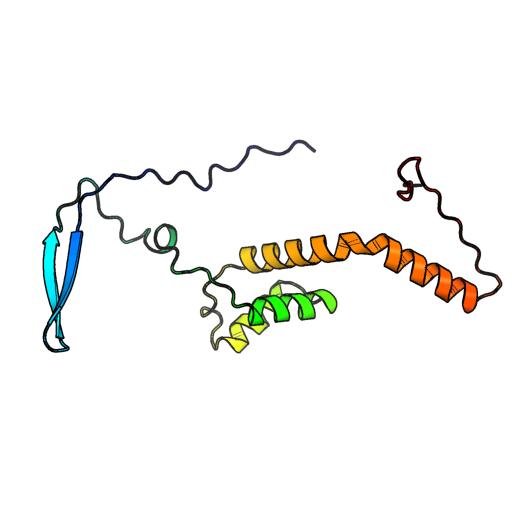.00 92.06 79 MET A O 1
ATOM 642 N N . ILE A 1 80 ? -2.659 -11.088 2.108 1.00 89.56 80 ILE A N 1
ATOM 643 C CA . ILE A 1 80 ? -1.605 -11.344 1.118 1.00 89.56 80 ILE A CA 1
ATOM 644 C C . ILE A 1 80 ? -1.829 -12.685 0.430 1.00 89.56 80 ILE A C 1
ATOM 646 O O . ILE A 1 80 ? -1.780 -12.730 -0.791 1.00 89.56 80 ILE A O 1
ATOM 650 N N . ALA A 1 81 ? -2.131 -13.744 1.185 1.00 89.19 81 ALA A N 1
ATOM 651 C CA . ALA A 1 81 ? -2.425 -15.053 0.607 1.00 89.19 81 ALA A CA 1
ATOM 652 C C . ALA A 1 81 ? -3.606 -14.996 -0.379 1.00 89.19 81 ALA A C 1
ATOM 654 O O . ALA A 1 81 ? -3.514 -15.547 -1.473 1.00 89.19 81 ALA A O 1
ATOM 655 N N . ILE A 1 82 ? -4.676 -14.272 -0.032 1.00 89.56 82 ILE A N 1
ATOM 656 C CA . ILE A 1 82 ? -5.846 -14.076 -0.902 1.00 89.56 82 ILE A CA 1
ATOM 657 C C . ILE A 1 82 ? -5.467 -13.300 -2.171 1.00 89.56 82 ILE A C 1
ATOM 659 O O . ILE A 1 82 ? -5.797 -13.728 -3.273 1.00 89.56 82 ILE A O 1
ATOM 663 N N . LEU A 1 83 ? -4.745 -12.184 -2.040 1.00 89.62 83 LEU A N 1
ATOM 664 C CA . LEU A 1 83 ? -4.310 -11.377 -3.187 1.00 89.62 83 LEU A CA 1
ATOM 665 C C . LEU A 1 83 ? -3.367 -12.163 -4.110 1.00 89.62 83 LEU A C 1
ATOM 667 O O . LEU A 1 83 ? -3.509 -12.113 -5.329 1.00 89.62 83 LEU A O 1
ATOM 671 N N . SER A 1 84 ? -2.432 -12.918 -3.534 1.00 87.56 84 SER A N 1
ATOM 672 C CA . SER A 1 84 ? -1.543 -13.826 -4.260 1.00 87.56 84 SER A CA 1
ATOM 673 C C . SER A 1 84 ? -2.320 -14.896 -5.023 1.00 87.56 84 SER A C 1
ATOM 675 O O . SER A 1 84 ? -2.041 -15.137 -6.197 1.00 87.56 84 SER A O 1
ATOM 677 N N . TYR A 1 85 ? -3.312 -15.513 -4.375 1.00 87.69 85 TYR A N 1
ATOM 678 C CA . TYR A 1 85 ? -4.169 -16.516 -4.999 1.00 87.69 85 TYR A CA 1
ATOM 679 C C . TYR A 1 85 ? -4.935 -15.935 -6.194 1.00 87.69 85 TYR A C 1
ATOM 681 O O . TYR A 1 85 ? -4.899 -16.505 -7.279 1.00 87.69 85 TYR A O 1
ATOM 689 N N . LEU A 1 86 ? -5.538 -14.752 -6.038 1.00 85.50 86 LEU A N 1
ATOM 690 C CA . LEU A 1 86 ? -6.267 -14.075 -7.119 1.00 85.50 86 LEU A CA 1
ATOM 691 C C . LEU A 1 86 ? -5.383 -13.670 -8.303 1.00 85.50 86 LEU A C 1
ATOM 693 O O . LEU A 1 86 ? -5.860 -13.594 -9.432 1.00 85.50 86 LEU A O 1
ATOM 697 N N . ARG A 1 87 ? -4.097 -13.405 -8.063 1.00 82.56 87 ARG A N 1
ATOM 698 C CA . ARG A 1 87 ? -3.110 -13.128 -9.117 1.00 82.56 87 ARG A CA 1
ATOM 699 C C . ARG A 1 87 ? -2.536 -14.392 -9.764 1.00 82.56 87 ARG A C 1
ATOM 701 O O . ARG A 1 87 ? -1.805 -14.273 -10.740 1.00 82.56 87 ARG A O 1
ATOM 708 N N . GLY A 1 88 ? -2.853 -15.577 -9.242 1.00 78.56 88 GLY A N 1
ATOM 709 C CA . GLY A 1 88 ? -2.435 -16.861 -9.803 1.00 78.56 88 GLY A CA 1
ATOM 710 C C . GLY A 1 88 ? -1.053 -17.359 -9.361 1.00 78.56 88 GLY A C 1
ATOM 711 O O . GLY A 1 88 ? -0.615 -18.392 -9.857 1.00 78.56 88 GLY A O 1
ATOM 712 N N . ASN A 1 89 ? -0.350 -16.677 -8.442 1.00 71.06 89 ASN A N 1
ATOM 713 C CA . ASN A 1 89 ? 0.874 -17.208 -7.819 1.00 71.06 89 ASN A CA 1
ATOM 714 C C . ASN A 1 89 ? 1.215 -16.485 -6.499 1.00 71.06 89 ASN A C 1
ATOM 716 O O . ASN A 1 89 ? 1.037 -15.276 -6.350 1.00 71.06 89 ASN A O 1
ATOM 720 N N . VAL A 1 90 ? 1.818 -17.212 -5.557 1.00 60.91 90 VAL A N 1
ATOM 721 C CA . VAL A 1 90 ? 2.391 -16.688 -4.306 1.00 60.91 90 VAL A CA 1
ATOM 722 C C . VAL A 1 90 ? 3.495 -15.653 -4.565 1.00 60.91 90 VAL A C 1
ATOM 724 O O . VAL A 1 90 ? 3.626 -14.695 -3.805 1.00 60.91 90 VAL A O 1
ATOM 727 N N . THR A 1 91 ? 4.233 -15.783 -5.673 1.00 64.00 91 THR A N 1
ATOM 728 C CA . THR A 1 91 ? 5.254 -14.816 -6.121 1.00 64.00 91 THR A CA 1
ATOM 729 C C . THR A 1 91 ? 4.733 -13.763 -7.105 1.00 64.00 91 THR A C 1
ATOM 731 O O . THR A 1 91 ? 5.490 -12.873 -7.483 1.00 64.00 91 THR A O 1
ATOM 734 N N . ALA A 1 92 ? 3.454 -13.811 -7.506 1.00 64.50 92 ALA A N 1
ATOM 735 C CA . ALA A 1 92 ? 2.908 -12.918 -8.538 1.00 64.50 92 ALA A CA 1
ATOM 736 C C . ALA A 1 92 ? 2.659 -11.482 -8.061 1.00 64.50 92 ALA A C 1
ATOM 738 O O . ALA A 1 92 ? 2.377 -10.613 -8.886 1.00 64.50 92 ALA A O 1
ATOM 739 N N . LEU A 1 93 ? 2.727 -11.201 -6.756 1.00 73.06 93 LEU A N 1
ATOM 740 C CA . LEU A 1 93 ? 2.474 -9.844 -6.282 1.00 73.06 93 LEU A CA 1
ATOM 741 C C . LEU A 1 93 ? 3.661 -8.935 -6.630 1.00 73.06 93 LEU A C 1
ATOM 743 O O . LEU A 1 93 ? 4.765 -9.151 -6.125 1.00 73.06 93 LEU A O 1
ATOM 747 N N . PRO A 1 94 ? 3.444 -7.846 -7.393 1.00 73.25 94 PRO A N 1
ATOM 748 C CA . PRO A 1 94 ? 4.503 -6.891 -7.709 1.00 73.25 94 PRO A CA 1
ATOM 749 C C . PRO A 1 94 ? 4.879 -6.023 -6.495 1.00 73.25 94 PRO A C 1
ATOM 751 O O . PRO A 1 94 ? 5.679 -5.098 -6.610 1.00 73.25 94 PRO A O 1
ATOM 754 N N . TYR A 1 95 ? 4.297 -6.274 -5.317 1.00 76.44 95 TYR A N 1
ATOM 755 C CA . TYR A 1 95 ? 4.479 -5.491 -4.103 1.00 76.44 95 TYR A CA 1
ATOM 756 C C . TYR A 1 95 ? 4.704 -6.373 -2.868 1.00 76.44 95 TYR A C 1
ATOM 758 O O . TYR A 1 95 ? 4.147 -7.453 -2.708 1.00 76.44 95 TYR A O 1
ATOM 766 N N . LYS A 1 96 ? 5.532 -5.874 -1.945 1.00 80.94 96 LYS A N 1
ATOM 767 C CA . LYS A 1 96 ? 5.857 -6.538 -0.670 1.00 80.94 96 LYS A CA 1
ATOM 768 C C . LYS A 1 96 ? 4.725 -6.406 0.356 1.00 80.94 96 LYS A C 1
ATOM 770 O O . LYS A 1 96 ? 3.971 -5.435 0.328 1.00 80.94 96 LYS A O 1
ATOM 775 N N . THR A 1 97 ? 4.736 -7.261 1.383 1.00 84.00 97 THR A N 1
ATOM 776 C CA . THR A 1 97 ? 3.875 -7.189 2.588 1.00 84.00 97 THR A CA 1
ATOM 777 C C . THR A 1 97 ? 3.752 -5.780 3.172 1.00 84.00 97 THR A C 1
ATOM 779 O O . THR A 1 97 ? 2.677 -5.359 3.600 1.00 84.00 97 THR A O 1
ATOM 782 N N . LYS A 1 98 ? 4.848 -5.008 3.149 1.00 84.88 98 LYS A N 1
ATOM 783 C CA . LYS A 1 98 ? 4.870 -3.630 3.653 1.00 84.88 98 LYS A CA 1
ATOM 784 C C . LYS A 1 98 ? 3.891 -2.707 2.919 1.00 84.88 98 LYS A C 1
ATOM 786 O O . LYS A 1 98 ? 3.339 -1.809 3.544 1.00 84.88 98 LYS A O 1
ATOM 791 N N . HIS A 1 99 ? 3.646 -2.930 1.630 1.00 86.06 99 HIS A N 1
ATOM 792 C CA . HIS A 1 99 ? 2.698 -2.130 0.854 1.00 86.06 99 HIS A CA 1
ATOM 793 C C . HIS A 1 99 ? 1.257 -2.375 1.310 1.00 86.06 99 HIS A C 1
ATOM 795 O O . HIS A 1 99 ? 0.548 -1.410 1.572 1.00 86.06 99 HIS A O 1
ATOM 801 N N . VAL A 1 100 ? 0.862 -3.633 1.535 1.00 88.94 100 VAL A N 1
ATOM 802 C CA . VAL A 1 100 ? -0.466 -3.973 2.084 1.00 88.94 100 VAL A CA 1
ATOM 803 C C . VAL A 1 100 ? -0.655 -3.369 3.481 1.00 88.94 100 VAL A C 1
ATOM 805 O O . VAL A 1 100 ? -1.701 -2.801 3.781 1.00 88.94 100 VAL A O 1
ATOM 808 N N . GLN A 1 101 ? 0.378 -3.413 4.332 1.00 88.94 101 GLN A N 1
ATOM 809 C CA . GLN A 1 101 ? 0.344 -2.758 5.648 1.00 88.94 101 GLN A CA 1
ATOM 810 C C . GLN A 1 101 ? 0.179 -1.234 5.545 1.00 88.94 101 GLN A C 1
ATOM 812 O O . GLN A 1 101 ? -0.542 -0.633 6.345 1.00 88.94 101 GLN A O 1
ATOM 817 N N . ASN A 1 102 ? 0.850 -0.601 4.579 1.00 89.06 102 ASN A N 1
ATOM 818 C CA . ASN A 1 102 ? 0.744 0.838 4.356 1.00 89.06 102 ASN A CA 1
ATOM 819 C C . ASN A 1 102 ? -0.663 1.222 3.873 1.00 89.06 102 ASN A C 1
ATOM 821 O O . ASN A 1 102 ? -1.228 2.174 4.406 1.00 89.06 102 ASN A O 1
ATOM 825 N N . GLU A 1 103 ? -1.253 0.469 2.940 1.00 90.62 103 GLU A N 1
ATOM 826 C CA . GLU A 1 103 ? -2.633 0.698 2.482 1.00 90.62 103 GLU A CA 1
ATOM 827 C C . GLU A 1 103 ? -3.645 0.494 3.610 1.00 90.62 103 GLU A C 1
ATOM 829 O O . GLU A 1 103 ? -4.469 1.368 3.867 1.00 90.62 103 GLU A O 1
ATOM 834 N N . ARG A 1 104 ? -3.501 -0.578 4.398 1.00 89.56 104 ARG A N 1
ATOM 835 C CA . ARG A 1 104 ? -4.296 -0.779 5.618 1.00 89.56 104 ARG A CA 1
ATOM 836 C C . ARG A 1 104 ? -4.195 0.412 6.574 1.00 89.56 104 ARG A C 1
ATOM 838 O O . ARG A 1 104 ? -5.187 0.830 7.163 1.00 89.56 104 ARG A O 1
ATOM 845 N N . THR A 1 105 ? -2.998 0.974 6.732 1.00 89.19 105 THR A N 1
ATOM 846 C CA . THR A 1 105 ? -2.786 2.151 7.586 1.00 89.19 105 THR A CA 1
ATOM 847 C C . THR A 1 105 ? -3.501 3.386 7.038 1.00 89.19 105 THR A C 1
ATOM 849 O O . THR A 1 105 ? -4.050 4.144 7.832 1.00 89.19 105 THR A O 1
ATOM 852 N N . LYS A 1 106 ? -3.523 3.593 5.713 1.00 89.19 106 LYS A N 1
ATOM 853 C CA . LYS A 1 106 ? -4.288 4.682 5.081 1.00 89.19 106 LYS A CA 1
ATOM 854 C C . LYS A 1 106 ? -5.789 4.511 5.315 1.00 89.19 106 LYS A C 1
ATOM 856 O O . LYS A 1 106 ? -6.408 5.418 5.857 1.00 89.19 106 LYS A O 1
ATOM 861 N N . ILE A 1 107 ? -6.323 3.319 5.044 1.00 87.56 107 ILE A N 1
ATOM 862 C CA . ILE A 1 107 ? -7.736 2.976 5.274 1.00 87.56 107 ILE A CA 1
ATOM 863 C C . ILE A 1 107 ? -8.126 3.230 6.736 1.00 87.56 107 ILE A C 1
ATOM 865 O O . ILE A 1 107 ? -9.130 3.875 7.017 1.00 87.56 107 ILE A O 1
ATOM 869 N N . ASN A 1 108 ? -7.301 2.789 7.687 1.00 85.06 108 ASN A N 1
ATOM 870 C CA . ASN A 1 108 ? -7.574 3.017 9.105 1.00 85.06 108 ASN A CA 1
ATOM 871 C C . ASN A 1 108 ? -7.534 4.501 9.494 1.00 85.06 108 ASN A C 1
ATOM 873 O O . ASN A 1 108 ? -8.226 4.888 10.428 1.00 85.06 108 ASN A O 1
ATOM 877 N N . ARG A 1 109 ? -6.728 5.337 8.826 1.00 84.19 109 ARG A N 1
ATOM 878 C CA . ARG A 1 109 ? -6.724 6.790 9.070 1.00 84.19 109 ARG A CA 1
ATOM 879 C C . ARG A 1 109 ? -8.005 7.447 8.571 1.00 84.19 109 ARG A C 1
ATOM 881 O O . ARG A 1 109 ? -8.526 8.301 9.273 1.00 84.19 109 ARG A O 1
ATOM 888 N N . GLU A 1 110 ? -8.515 7.022 7.417 1.00 81.25 110 GLU A N 1
ATOM 889 C CA . GLU A 1 110 ? -9.811 7.482 6.901 1.00 81.25 110 GLU A CA 1
ATOM 890 C C . GLU A 1 110 ? -10.951 7.098 7.853 1.00 81.25 110 GLU A C 1
ATOM 892 O O . GLU A 1 110 ? -11.789 7.931 8.178 1.00 81.25 110 GLU A O 1
ATOM 897 N N . ILE A 1 111 ? -10.951 5.858 8.356 1.00 70.12 111 ILE A N 1
ATOM 898 C CA . ILE A 1 111 ? -11.995 5.361 9.266 1.00 70.12 111 ILE A CA 1
ATOM 899 C C . ILE A 1 111 ? -11.918 6.037 10.642 1.00 70.12 111 ILE A C 1
ATOM 901 O O . ILE A 1 111 ? -12.948 6.409 11.194 1.00 70.12 111 ILE A O 1
ATOM 905 N N . LYS A 1 112 ? -10.715 6.245 11.195 1.00 64.12 112 LYS A N 1
ATOM 906 C CA . LYS A 1 112 ? -10.542 6.881 12.515 1.00 64.12 112 LYS A CA 1
ATOM 907 C C . LYS A 1 112 ? -11.041 8.324 12.583 1.00 64.12 112 LYS A C 1
ATOM 909 O O . LYS A 1 112 ? -11.345 8.787 13.674 1.00 64.12 112 LYS A O 1
ATOM 914 N N . GLY A 1 113 ? -11.169 9.020 11.452 1.00 58.19 113 GLY A N 1
ATOM 915 C CA . GLY A 1 113 ? -11.837 10.325 11.413 1.00 58.19 113 GLY A CA 1
ATOM 916 C C . GLY A 1 113 ? -13.329 10.268 11.779 1.00 58.19 113 GLY A C 1
ATOM 917 O O . GLY A 1 113 ? -13.904 11.298 12.103 1.00 58.19 113 GLY A O 1
ATOM 918 N N . ASN A 1 114 ? -13.945 9.078 11.762 1.00 59.44 114 ASN A N 1
ATOM 919 C CA . ASN A 1 114 ? -15.378 8.847 11.984 1.00 59.44 114 ASN A CA 1
ATOM 920 C C . ASN A 1 114 ? -15.690 8.099 13.303 1.00 59.44 114 ASN A C 1
ATOM 922 O O . ASN A 1 114 ? -16.822 7.674 13.546 1.00 59.44 114 ASN A O 1
ATOM 926 N N . ASP A 1 115 ? -14.679 7.891 14.150 1.00 62.06 115 ASP A N 1
ATOM 927 C CA . ASP A 1 115 ? -14.779 7.031 15.338 1.00 62.06 115 ASP A CA 1
ATOM 928 C C . ASP A 1 115 ? -15.765 7.609 16.372 1.00 62.06 115 ASP A C 1
ATOM 930 O O . ASP A 1 115 ? -16.638 6.906 16.875 1.00 62.06 115 ASP A O 1
ATOM 934 N N . MET A 1 116 ? -15.730 8.929 16.590 1.00 69.31 116 MET A N 1
ATOM 935 C CA . MET A 1 116 ? -16.610 9.604 17.553 1.00 69.31 116 MET A CA 1
ATOM 936 C C . MET A 1 116 ? -18.091 9.545 17.173 1.00 69.31 116 MET A C 1
ATOM 938 O O . MET A 1 116 ? -18.928 9.284 18.032 1.00 69.31 116 MET A O 1
ATOM 942 N N . ASN A 1 117 ? -18.422 9.714 15.890 1.00 70.00 117 ASN A N 1
ATOM 943 C CA . ASN A 1 117 ? -19.803 9.577 15.423 1.00 70.00 117 ASN A CA 1
ATOM 944 C C . ASN A 1 117 ? -20.309 8.145 15.593 1.00 70.00 117 ASN A C 1
ATOM 946 O O . ASN A 1 117 ? -21.450 7.940 15.991 1.00 70.00 117 ASN A O 1
ATOM 950 N N . THR A 1 118 ? -19.459 7.151 15.334 1.00 71.69 118 THR A N 1
ATOM 951 C CA . THR A 1 118 ? -19.825 5.736 15.489 1.00 71.69 118 THR A CA 1
ATOM 952 C C . THR A 1 118 ? -20.098 5.397 16.955 1.00 71.69 118 THR A C 1
ATOM 954 O O . THR A 1 118 ? -21.101 4.760 17.275 1.00 71.69 118 THR A O 1
ATOM 957 N N . VAL A 1 119 ? -19.243 5.881 17.857 1.00 76.38 119 VAL A N 1
ATOM 958 C CA . VAL A 1 119 ? -19.412 5.740 19.306 1.00 76.38 119 VAL A CA 1
ATOM 959 C C . VAL A 1 119 ? -20.679 6.460 19.784 1.00 76.38 119 VAL A C 1
ATOM 961 O O . VAL A 1 119 ? -21.461 5.888 20.539 1.00 76.38 119 VAL A O 1
ATOM 964 N N . MET A 1 120 ? -20.947 7.672 19.296 1.00 77.38 120 MET A N 1
ATOM 965 C CA . MET A 1 120 ? -22.156 8.426 19.641 1.00 77.38 120 MET A CA 1
ATOM 966 C C . MET A 1 120 ? -23.436 7.727 19.171 1.00 77.38 120 MET A C 1
ATOM 968 O O . MET A 1 120 ? -24.379 7.596 19.947 1.00 77.38 120 MET A O 1
ATOM 972 N N . GLN A 1 121 ? -23.450 7.206 17.941 1.00 80.38 121 GLN A N 1
ATOM 973 C CA . GLN A 1 121 ? -24.560 6.407 17.411 1.00 80.38 121 GLN A CA 1
ATOM 974 C C . GLN A 1 121 ?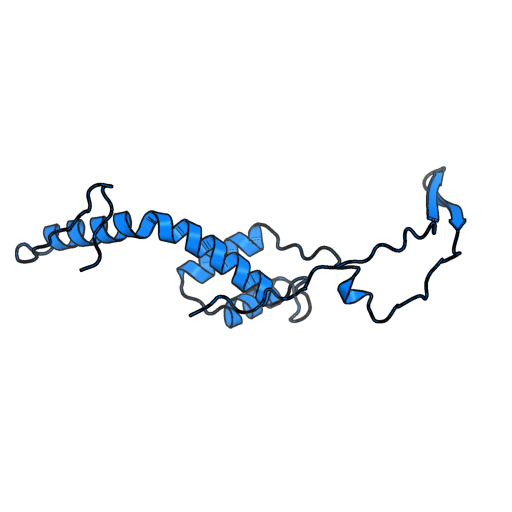 -24.801 5.138 18.235 1.00 80.38 121 GLN A C 1
ATOM 976 O O . GLN A 1 121 ? -25.946 4.772 18.490 1.00 80.38 121 GLN A O 1
ATOM 981 N N . TYR A 1 122 ? -23.734 4.488 18.700 1.00 83.81 122 TYR A N 1
ATOM 982 C CA . TYR A 1 122 ? -23.843 3.332 19.584 1.00 83.81 122 TYR A CA 1
ATOM 983 C C . TYR A 1 122 ? -24.501 3.685 20.924 1.00 83.81 122 TYR A C 1
ATOM 985 O O . TYR A 1 122 ? -25.433 3.000 21.343 1.00 83.81 122 TYR A O 1
ATOM 993 N N . PHE A 1 123 ? -24.052 4.762 21.577 1.00 85.31 123 PHE A N 1
ATOM 994 C CA . PHE A 1 123 ? -24.629 5.223 22.843 1.00 85.31 123 PHE A CA 1
ATOM 995 C C . PHE A 1 123 ? -26.100 5.640 22.691 1.00 85.31 123 PHE A C 1
ATOM 997 O O . PHE A 1 123 ? -26.921 5.248 23.517 1.00 85.31 123 PHE A O 1
ATOM 1004 N N . LEU A 1 124 ? -26.447 6.344 21.606 1.00 84.62 124 LEU A N 1
ATOM 1005 C CA . LEU A 1 124 ? -27.831 6.712 21.278 1.00 84.62 124 LEU A CA 1
ATOM 1006 C C . LEU A 1 124 ? -28.719 5.481 21.079 1.00 84.62 124 LEU A C 1
ATOM 1008 O O . LEU A 1 124 ? -29.795 5.392 21.666 1.00 84.62 124 LEU A O 1
ATOM 1012 N N . LYS A 1 125 ? -28.255 4.509 20.285 1.00 88.62 125 LYS A N 1
ATOM 1013 C CA . LYS A 1 125 ? -28.986 3.259 20.053 1.00 88.62 125 LYS A CA 1
ATOM 1014 C C . LYS A 1 125 ? -29.189 2.484 21.356 1.00 88.62 125 LYS A C 1
ATOM 1016 O O . LYS A 1 125 ? -30.286 2.007 21.620 1.00 88.62 125 LYS A O 1
ATOM 1021 N N . ARG A 1 126 ? -28.152 2.398 22.190 1.00 87.38 126 ARG A N 1
ATOM 1022 C CA . ARG A 1 126 ? -28.203 1.651 23.448 1.00 87.38 126 ARG A CA 1
ATOM 1023 C C . ARG A 1 126 ? -29.091 2.319 24.502 1.00 87.38 126 ARG A C 1
ATOM 1025 O O . ARG A 1 126 ? -29.782 1.609 25.215 1.00 87.38 126 ARG A O 1
ATOM 1032 N N . ALA A 1 127 ? -29.135 3.650 24.550 1.00 86.56 127 ALA A N 1
ATOM 1033 C CA . ALA A 1 127 ? -30.075 4.387 25.398 1.00 86.56 127 ALA A CA 1
ATOM 1034 C C . ALA A 1 127 ? -31.535 4.265 24.921 1.00 86.56 127 ALA A C 1
ATOM 1036 O O . ALA A 1 127 ? -32.454 4.321 25.731 1.00 86.56 127 ALA A O 1
ATOM 1037 N N . ALA A 1 128 ? -31.761 4.087 23.614 1.00 86.19 128 ALA A N 1
ATOM 1038 C CA . ALA A 1 128 ? -33.094 3.810 23.080 1.00 86.19 128 ALA A CA 1
ATOM 1039 C C . ALA A 1 128 ? -33.570 2.378 23.394 1.00 86.19 128 ALA A C 1
ATOM 1041 O O . ALA A 1 128 ? -34.761 2.164 23.602 1.00 86.19 128 ALA A O 1
ATOM 1042 N N . GLU A 1 129 ? -32.653 1.406 23.423 1.00 91.62 129 GLU A N 1
ATOM 1043 C CA . GLU A 1 129 ? -32.947 0.002 23.749 1.00 91.62 129 GLU A CA 1
ATOM 1044 C C . GLU A 1 129 ? -33.078 -0.246 25.263 1.00 91.62 129 GLU A C 1
ATOM 1046 O O . GLU A 1 129 ? -33.861 -1.101 25.674 1.00 91.62 129 GLU A O 1
ATOM 1051 N N . ASP A 1 130 ? -32.338 0.495 26.092 1.00 90.12 130 ASP A N 1
ATOM 1052 C CA . ASP A 1 130 ? -32.280 0.316 27.543 1.00 90.12 130 ASP A CA 1
ATOM 1053 C C . ASP A 1 130 ? -32.484 1.652 28.278 1.00 90.12 130 ASP A C 1
ATOM 1055 O O . ASP A 1 130 ? -31.593 2.498 28.339 1.00 90.12 130 ASP A O 1
ATOM 1059 N N . GLN A 1 131 ? -33.659 1.820 28.896 1.00 82.31 131 GLN A N 1
ATOM 1060 C CA . GLN A 1 131 ? -34.013 3.017 29.674 1.00 82.31 131 GLN A CA 1
ATOM 1061 C C . GLN A 1 131 ? -33.176 3.201 30.951 1.00 82.31 131 GLN A C 1
ATOM 1063 O O . GLN A 1 131 ? -33.219 4.270 31.560 1.00 82.31 131 GLN A O 1
ATOM 1068 N N . THR A 1 132 ? -32.421 2.183 31.374 1.00 88.62 132 THR A N 1
ATOM 1069 C CA . THR A 1 132 ? -31.509 2.265 32.526 1.00 88.62 132 THR A CA 1
ATOM 1070 C C . THR A 1 132 ? -30.089 2.667 32.131 1.00 88.62 132 THR A C 1
ATOM 1072 O O . THR A 1 132 ? -29.236 2.894 32.992 1.00 88.62 132 THR A O 1
ATOM 1075 N N . PHE A 1 133 ? -29.821 2.781 30.829 1.00 84.81 133 PHE A N 1
ATOM 1076 C CA . PHE A 1 133 ? -28.510 3.111 30.306 1.00 84.81 133 PHE A CA 1
ATOM 1077 C C . PHE A 1 133 ? -28.314 4.630 30.198 1.00 84.81 133 PHE A C 1
ATOM 1079 O O . PHE A 1 133 ? -28.894 5.300 29.345 1.00 84.81 133 PHE A O 1
ATOM 1086 N N . PHE A 1 134 ? -27.433 5.173 31.040 1.00 82.00 134 PHE A N 1
ATOM 1087 C CA . PHE A 1 134 ? -27.073 6.592 31.050 1.00 82.00 134 PHE A CA 1
ATOM 1088 C C . PHE A 1 134 ? -25.647 6.798 30.530 1.00 82.00 134 PHE A C 1
ATOM 1090 O O . PHE A 1 134 ? -24.726 6.075 30.909 1.00 82.00 134 PHE A O 1
ATOM 1097 N N . TYR A 1 135 ? -25.444 7.817 29.693 1.00 82.62 135 TYR A N 1
ATOM 1098 C CA . TYR A 1 135 ? -24.125 8.211 29.196 1.00 82.62 135 TYR A CA 1
ATOM 1099 C C . TYR A 1 135 ? -23.960 9.736 29.236 1.00 82.62 135 TYR A C 1
ATOM 1101 O O . TYR A 1 135 ? -24.930 10.486 29.132 1.00 82.62 135 TYR A O 1
ATOM 1109 N N . LYS A 1 136 ? -22.716 10.207 29.371 1.00 80.81 136 LYS A N 1
ATOM 1110 C CA . LYS A 1 136 ? -22.354 11.626 29.279 1.00 80.81 136 LYS A CA 1
ATOM 1111 C C . LYS A 1 136 ? -21.028 11.749 28.541 1.00 80.81 136 LYS A C 1
ATOM 1113 O O . LYS A 1 136 ? -20.070 11.064 28.888 1.00 80.81 136 LYS A O 1
ATOM 1118 N N . PHE A 1 137 ? -20.974 12.623 27.542 1.00 76.94 137 PHE A N 1
ATOM 1119 C CA . PHE A 1 137 ? -19.718 12.992 26.898 1.00 76.94 137 PHE A CA 1
ATOM 1120 C C . PHE A 1 137 ? -19.124 14.195 27.626 1.00 76.94 137 PHE A C 1
ATOM 1122 O O . PHE A 1 137 ? -19.824 15.175 27.878 1.00 76.94 137 PHE A O 1
ATOM 1129 N N . LEU A 1 138 ? -17.845 14.105 27.976 1.00 74.69 138 LEU A N 1
ATOM 1130 C CA . LEU A 1 138 ? -17.043 15.261 28.356 1.00 74.69 138 LEU A CA 1
ATOM 1131 C C . LEU A 1 138 ? -16.357 15.754 27.091 1.00 74.69 138 LEU A C 1
ATOM 1133 O O . LEU A 1 138 ? -15.779 14.955 26.356 1.00 74.69 138 LEU A O 1
ATOM 1137 N N . VAL A 1 139 ? -16.512 17.037 26.794 1.00 72.69 139 VAL A N 1
ATOM 1138 C CA . VAL A 1 139 ? -16.056 17.649 25.549 1.00 72.69 139 VAL A CA 1
ATOM 1139 C C . VAL A 1 139 ? -15.256 18.897 25.912 1.00 72.69 139 VAL A C 1
ATOM 1141 O O . VAL A 1 139 ? -15.695 19.654 26.776 1.00 72.69 139 VAL A O 1
ATOM 1144 N N . ASP A 1 140 ? -14.094 19.077 25.287 1.00 76.81 140 ASP A N 1
ATOM 1145 C CA . ASP A 1 140 ? -13.219 20.234 25.478 1.00 76.81 140 ASP A CA 1
ATOM 1146 C C . ASP A 1 140 ? -13.740 21.485 24.745 1.00 76.81 140 ASP A C 1
ATOM 1148 O O . ASP A 1 140 ? -14.726 21.445 24.001 1.00 76.81 140 ASP A O 1
ATOM 1152 N N . GLU A 1 141 ? -13.057 22.616 24.945 1.00 71.50 141 GLU A N 1
ATOM 1153 C CA . GLU A 1 141 ? -13.371 23.909 24.315 1.00 71.50 141 GLU A CA 1
ATOM 1154 C C . GLU A 1 141 ? -13.331 23.869 22.770 1.00 71.50 141 GLU A C 1
ATOM 1156 O O . GLU A 1 141 ? -13.909 24.736 22.114 1.00 71.50 141 GLU A O 1
ATOM 1161 N N . GLU A 1 142 ? -12.710 22.846 22.167 1.00 71.19 142 GLU A N 1
ATOM 1162 C CA . GLU A 1 142 ? -12.665 22.625 20.716 1.00 71.19 142 GLU A CA 1
ATOM 1163 C C . GLU A 1 142 ? -13.717 21.610 20.220 1.00 71.19 142 GLU A C 1
ATOM 1165 O O . GLU A 1 142 ? -13.632 21.132 19.082 1.00 71.19 142 GLU A O 1
ATOM 1170 N N . ASN A 1 143 ? -14.725 21.279 21.035 1.00 64.06 143 ASN A N 1
ATOM 1171 C CA . ASN A 1 143 ? -15.747 20.271 20.736 1.00 64.06 143 ASN A CA 1
ATOM 1172 C C . ASN A 1 143 ? -15.182 18.854 20.477 1.00 64.06 143 ASN A C 1
ATOM 1174 O O . ASN A 1 143 ? -15.804 18.040 19.782 1.00 64.06 143 ASN A O 1
ATOM 1178 N N . LYS A 1 144 ? -14.014 18.515 21.032 1.00 63.34 144 LYS A N 1
ATOM 1179 C CA . LYS A 1 144 ? -13.464 17.153 20.998 1.00 63.34 144 LYS A CA 1
ATOM 1180 C C . LYS A 1 144 ? -13.718 16.463 22.325 1.00 63.34 144 LYS A C 1
ATOM 1182 O O . LYS A 1 144 ? -13.634 17.067 23.384 1.00 63.34 144 LYS A O 1
ATOM 1187 N N . VAL A 1 145 ? -14.036 15.173 22.279 1.00 66.69 145 VAL A N 1
ATOM 1188 C CA . VAL A 1 145 ? -14.274 14.418 23.512 1.00 66.69 145 VAL A CA 1
ATOM 1189 C C . VAL A 1 145 ? -12.983 14.302 24.312 1.00 66.69 145 VAL A C 1
ATOM 1191 O O . VAL A 1 145 ? -11.975 13.789 23.815 1.00 66.69 145 VAL A O 1
ATOM 1194 N N . GLU A 1 146 ? -13.036 14.789 25.548 1.00 63.69 146 GLU A N 1
ATOM 1195 C CA . GLU A 1 146 ? -11.934 14.723 26.493 1.00 63.69 146 GLU A CA 1
ATOM 1196 C C . GLU A 1 146 ? -11.645 13.272 26.865 1.00 63.69 146 GLU A C 1
ATOM 1198 O O . GLU A 1 146 ? -12.535 12.430 27.028 1.00 63.69 146 GLU A O 1
ATOM 1203 N N . ARG A 1 147 ? -10.356 12.974 27.011 1.00 54.59 147 ARG A N 1
ATOM 1204 C CA . ARG A 1 147 ? -9.908 11.693 27.544 1.00 54.59 147 ARG A CA 1
ATOM 1205 C C . ARG A 1 147 ? -10.086 11.714 29.060 1.00 54.59 147 ARG A C 1
ATOM 1207 O O . ARG A 1 147 ? -9.348 12.425 29.733 1.00 54.59 147 ARG A O 1
ATOM 1214 N N . ILE A 1 148 ? -11.042 10.929 29.551 1.00 48.91 148 ILE A N 1
ATOM 1215 C CA . ILE A 1 148 ? -11.186 10.579 30.974 1.00 48.91 148 ILE A CA 1
ATOM 1216 C C . ILE A 1 148 ? -10.052 9.633 31.379 1.00 48.91 148 ILE A C 1
ATOM 1218 O O . ILE A 1 148 ? -9.726 8.731 30.566 1.00 48.91 148 ILE A O 1
#

Secondary structure (DSSP, 8-state):
-------------------EEEEEEETTEEEEEEEE---SS---GGGHHHHS----PPPHHHHHHHHHHHHTT--HHHHHHHHHHHTTSTT--SS-HHHHHHHHHHHHHHHHTTHHHHHHHHHHHHHHH-TT------B-TTSPBP--

pLDDT: mean 78.38, std 14.16, range [39.25, 95.38]

Sequence (148 aa):
KGKGPKRKTNIQVKSNCLVLMEVKEENGKWKVVRLDLDHNHELSPDNRNQLFSGRKYMTDMEKAMIRTLNGNNIPTRNMIAILSYLRGNVTALPYKTKHVQNERTKINREIKGNDMNTVMQYFLKRAAEDQTFFYKFLVDEENKVERI

Organism: Sorghum bicolor (NCBI:txid4558)